Protein AF-A0A7D7Q253-F1 (afdb_monomer)

Organism: Kocuria varians (NCBI:txid1272)

Nearest PDB structures (foldseek):
  2m2d-assembly1_A  TM=3.561E-01  e=5.533E-01  Homo sapiens
  6xkr-assembly1_P  TM=3.417E-01  e=8.149E-01  Homo sapiens

InterPro domains:
  IPR029050 Immunoprotective extracellular, immunoglobulin-like domain superfamily [G3DSA:2.60.40.1240] (1-117)

Secondary structure (DSSP, 8-state):
-EEEEEEES----SSS----SSSEEEEEEEEEE---HHHHHHTT----EEE--TTS-EEE-TT--EEE-B-SSSTTGGGSPTT-BPPSEEETT-EEEEEEEEEES-SSEEEEE--S-TT--S----EEEEES--

Sequence (134 aa):
MTVHSIDVDPVCTGSYIRKPENGHFVVMDVSVEVASHSKLSAAGVSYPKVSMRQGGFHMVDKNGKKSQGNDIIGNGYGCLPEGEGLPVDIEAGENASGKIIFDVPSAEGAIILPELISGVGSGIQGWEWAFPSK

Radius of gyration: 15.28 Å; Cα contacts (8 Å, |Δi|>4): 302; chains: 1; bounding box: 36×34×41 Å

Structure (mmCIF, N/CA/C/O backbone):
data_AF-A0A7D7Q253-F1
#
_entry.id   AF-A0A7D7Q253-F1
#
loop_
_atom_site.group_PDB
_atom_site.id
_atom_site.type_symbol
_atom_site.label_atom_id
_atom_site.label_alt_id
_atom_site.label_comp_id
_atom_site.label_asym_id
_atom_site.label_entity_id
_atom_site.label_seq_id
_atom_site.pdbx_PDB_ins_code
_atom_site.Cartn_x
_atom_site.Cartn_y
_atom_site.Cartn_z
_atom_site.occupancy
_atom_site.B_iso_or_equiv
_atom_site.auth_seq_id
_atom_site.auth_comp_id
_atom_site.auth_asym_id
_atom_site.auth_atom_id
_atom_site.pdbx_PDB_model_num
ATOM 1 N N . MET A 1 1 ? 0.956 0.434 -10.084 1.00 82.81 1 MET A N 1
ATOM 2 C CA . MET A 1 1 ? 0.330 -0.305 -8.971 1.00 82.81 1 MET A CA 1
ATOM 3 C C . MET A 1 1 ? -1.171 -0.196 -9.128 1.00 82.81 1 MET A C 1
ATOM 5 O O . MET A 1 1 ? -1.648 0.881 -9.465 1.00 82.81 1 MET A O 1
ATOM 9 N N . THR A 1 2 ? -1.887 -1.285 -8.894 1.00 89.75 2 THR A N 1
ATOM 10 C CA . THR A 1 2 ? -3.350 -1.339 -8.873 1.00 89.75 2 THR A CA 1
ATOM 11 C C . THR A 1 2 ? -3.792 -1.572 -7.436 1.00 89.75 2 THR A C 1
ATOM 13 O O . THR A 1 2 ? -3.203 -2.412 -6.763 1.00 89.75 2 THR A O 1
ATOM 16 N N . VAL A 1 3 ? -4.796 -0.827 -6.974 1.00 91.88 3 VAL A N 1
ATOM 17 C CA . VAL A 1 3 ? -5.402 -0.993 -5.645 1.00 91.88 3 VAL A CA 1
ATOM 18 C C . VAL A 1 3 ? -6.753 -1.666 -5.829 1.00 91.88 3 VAL A C 1
ATOM 20 O O . VAL A 1 3 ? -7.580 -1.162 -6.588 1.00 91.88 3 VAL A O 1
ATOM 23 N N . HIS A 1 4 ? -6.952 -2.799 -5.163 1.00 94.69 4 HIS A N 1
ATOM 24 C CA . HIS A 1 4 ? -8.171 -3.604 -5.255 1.00 94.69 4 HIS A CA 1
ATOM 25 C C . HIS A 1 4 ? -9.177 -3.235 -4.168 1.00 94.69 4 HIS A C 1
ATOM 27 O O . HIS A 1 4 ? -10.370 -3.146 -4.447 1.00 94.69 4 HIS A O 1
ATOM 33 N N . SER A 1 5 ? -8.700 -2.989 -2.947 1.00 95.00 5 SER A N 1
ATOM 34 C CA . SER A 1 5 ? -9.520 -2.542 -1.817 1.00 95.00 5 SER A CA 1
ATOM 35 C C . SER A 1 5 ? -8.715 -1.694 -0.834 1.00 95.00 5 SER A C 1
ATOM 37 O O . SER A 1 5 ? -7.481 -1.766 -0.794 1.00 95.00 5 SER A O 1
ATOM 39 N N . ILE A 1 6 ? -9.431 -0.888 -0.044 1.00 94.56 6 ILE A N 1
ATOM 40 C CA . ILE A 1 6 ? -8.888 -0.168 1.109 1.00 94.56 6 ILE A CA 1
ATOM 41 C C . ILE A 1 6 ? -9.819 -0.384 2.301 1.00 94.56 6 ILE A C 1
ATOM 43 O O . ILE A 1 6 ? -10.932 0.141 2.327 1.00 94.56 6 ILE A O 1
ATOM 47 N N . ASP A 1 7 ? -9.343 -1.134 3.288 1.00 95.25 7 ASP A N 1
ATOM 48 C CA . ASP A 1 7 ? -10.085 -1.477 4.496 1.00 95.25 7 ASP A CA 1
ATOM 49 C C . ASP A 1 7 ? -9.614 -0.604 5.663 1.00 95.25 7 ASP A C 1
ATOM 51 O O . ASP A 1 7 ? -8.419 -0.534 5.960 1.00 95.25 7 ASP A O 1
ATOM 55 N N . VAL A 1 8 ? -10.554 0.066 6.329 1.00 95.00 8 VAL A N 1
ATOM 56 C CA . VAL A 1 8 ? -10.291 0.914 7.501 1.00 95.00 8 VAL A CA 1
ATOM 57 C C . VAL A 1 8 ? -10.695 0.163 8.761 1.00 95.00 8 VAL A C 1
ATOM 59 O O . VAL A 1 8 ? -11.790 -0.393 8.823 1.00 95.00 8 VAL A O 1
ATOM 62 N N . ASP A 1 9 ? -9.808 0.163 9.753 1.00 94.69 9 ASP A N 1
ATOM 63 C CA . ASP A 1 9 ? -9.922 -0.591 11.002 1.00 94.69 9 ASP A CA 1
ATOM 64 C C . ASP A 1 9 ? -10.301 -2.068 10.778 1.00 94.69 9 ASP A C 1
ATOM 66 O O . ASP A 1 9 ? -11.296 -2.558 11.328 1.00 94.69 9 ASP A O 1
ATOM 70 N N . PRO A 1 10 ? -9.524 -2.808 9.960 1.00 93.50 10 PRO A N 1
ATOM 71 C CA . PRO A 1 10 ? -9.803 -4.210 9.710 1.00 93.50 10 PRO A CA 1
ATOM 72 C C . PRO A 1 10 ? -9.660 -5.030 10.993 1.00 93.50 10 PRO A C 1
ATOM 74 O O . PRO A 1 10 ? -8.886 -4.716 11.903 1.00 93.50 10 PRO A O 1
ATOM 77 N N . VAL A 1 11 ? -10.367 -6.157 11.038 1.00 93.69 11 VAL A N 1
ATOM 78 C CA . VAL A 1 11 ? -10.137 -7.157 12.079 1.00 93.69 11 VAL A CA 1
ATOM 79 C C . VAL A 1 11 ? -8.781 -7.807 11.822 1.00 93.69 11 VAL A C 1
ATOM 81 O O . VAL A 1 11 ? -8.617 -8.547 10.854 1.00 93.69 11 VAL A O 1
ATOM 84 N N . CYS A 1 12 ? -7.814 -7.539 12.697 1.00 91.44 12 CYS A N 1
ATOM 85 C CA . CYS A 1 12 ? -6.505 -8.176 12.638 1.00 91.44 12 CYS A CA 1
ATOM 86 C C . CYS A 1 12 ? -6.618 -9.688 12.865 1.00 91.44 12 CYS A C 1
ATOM 88 O O . CYS A 1 12 ? -7.280 -10.139 13.802 1.00 91.44 12 CYS A O 1
ATOM 90 N N . THR A 1 13 ? -5.937 -10.463 12.026 1.00 91.75 13 THR A N 1
ATOM 91 C CA . THR A 1 13 ? -5.961 -11.938 12.035 1.00 91.75 13 THR A CA 1
ATOM 92 C C . THR A 1 13 ? -4.564 -12.558 12.106 1.00 91.75 13 THR A C 1
ATOM 94 O O . THR A 1 13 ? -4.433 -13.782 12.103 1.00 91.75 13 THR A O 1
ATOM 97 N N . GLY A 1 14 ? -3.518 -11.731 12.204 1.00 89.50 14 GLY A N 1
ATOM 98 C CA . GLY A 1 14 ? -2.138 -12.171 12.381 1.00 89.50 14 GLY A CA 1
ATOM 99 C C . GLY A 1 14 ? -1.862 -12.866 13.719 1.00 89.50 14 GLY A C 1
ATOM 100 O O . GLY A 1 14 ? -2.681 -12.899 14.638 1.00 89.50 14 GLY A O 1
ATOM 101 N N . SER A 1 15 ? -0.663 -13.434 13.839 1.00 86.06 15 SER A N 1
ATOM 102 C CA . SER A 1 15 ? -0.246 -14.231 15.002 1.00 86.06 15 SER A CA 1
ATOM 103 C C . SER A 1 15 ? 0.210 -13.395 16.206 1.00 86.06 15 SER A C 1
ATOM 105 O O . SER A 1 15 ? 0.310 -13.922 17.315 1.00 86.06 15 SER A O 1
ATOM 107 N N . TYR A 1 16 ? 0.472 -12.097 16.015 1.00 86.06 16 TYR A N 1
ATOM 108 C CA . TYR A 1 16 ? 0.966 -11.189 17.054 1.00 86.06 16 TYR A CA 1
ATOM 109 C C . TYR A 1 16 ? 0.236 -9.840 17.021 1.00 86.06 16 TYR A C 1
ATOM 111 O O . TYR A 1 16 ? 0.818 -8.790 16.760 1.00 86.06 16 TYR A O 1
ATOM 119 N N . ILE A 1 17 ? -1.071 -9.873 17.284 1.00 90.75 17 ILE A N 1
ATOM 120 C CA . ILE A 1 17 ? -1.930 -8.690 17.182 1.00 90.75 17 ILE A CA 1
ATOM 121 C C . ILE A 1 17 ? -1.541 -7.642 18.229 1.00 90.75 17 ILE A C 1
ATOM 123 O O . ILE A 1 17 ? -1.508 -7.903 19.435 1.00 90.75 17 ILE A O 1
ATOM 127 N N . ARG A 1 18 ? -1.323 -6.418 17.753 1.00 89.06 18 ARG A N 1
ATOM 128 C CA . ARG A 1 18 ? -1.163 -5.212 18.563 1.00 89.06 18 ARG A CA 1
ATOM 129 C C . ARG A 1 18 ? -2.185 -4.165 18.143 1.00 89.06 18 AR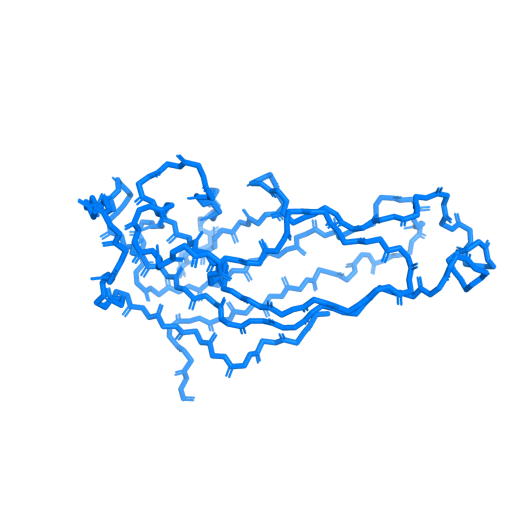G A C 1
ATOM 131 O O . ARG A 1 18 ? -2.749 -4.240 17.058 1.00 89.06 18 ARG A O 1
ATOM 138 N N . LYS A 1 19 ? -2.442 -3.199 19.023 1.00 90.88 19 LYS A N 1
ATOM 139 C CA . LYS A 1 19 ? -3.271 -2.035 18.686 1.00 90.88 19 LYS A CA 1
ATOM 140 C C . LYS A 1 19 ? -2.469 -1.051 17.821 1.00 90.88 19 LYS A C 1
ATOM 142 O O . LYS A 1 19 ? -1.251 -0.991 18.010 1.00 90.88 19 LYS A O 1
ATOM 147 N N . PRO A 1 20 ? -3.128 -0.273 16.945 1.00 91.06 20 PRO A N 1
ATOM 148 C CA . PRO A 1 20 ? -2.469 0.823 16.244 1.00 91.06 20 PRO A CA 1
ATOM 149 C C . PRO A 1 20 ? -1.891 1.824 17.249 1.00 91.06 20 PRO A C 1
ATOM 151 O O . PRO A 1 20 ? -2.513 2.125 18.272 1.00 91.06 20 PRO A O 1
ATOM 154 N N . GLU A 1 21 ? -0.685 2.306 16.975 1.00 90.19 21 GLU A N 1
ATOM 155 C CA . GLU A 1 21 ? 0.007 3.333 17.750 1.00 90.19 21 GLU A CA 1
ATOM 156 C C . GLU A 1 21 ? -0.511 4.735 17.412 1.00 90.19 21 GLU A C 1
ATOM 158 O O . GLU A 1 21 ? -0.653 5.565 18.311 1.00 90.19 21 GLU A O 1
ATOM 163 N N . ASN A 1 22 ? -0.859 4.988 16.146 1.00 89.88 22 ASN A N 1
ATOM 164 C CA . ASN A 1 22 ? -1.355 6.289 15.697 1.00 89.88 22 ASN A CA 1
ATOM 165 C C . ASN A 1 22 ? -2.882 6.392 15.738 1.00 89.88 22 ASN A C 1
ATOM 167 O O . ASN A 1 22 ? -3.408 7.501 15.753 1.00 89.88 22 ASN A O 1
ATOM 171 N N . GLY A 1 23 ? -3.592 5.269 15.843 1.00 92.19 23 GLY A N 1
ATOM 172 C CA . GLY A 1 23 ? -5.019 5.228 16.175 1.00 92.19 23 GLY A CA 1
ATOM 173 C C . GLY A 1 23 ? -5.843 4.328 15.266 1.00 92.19 23 GLY A C 1
ATOM 174 O O . GLY A 1 23 ? -6.752 3.668 15.766 1.00 92.19 23 GLY A O 1
ATOM 175 N N . HIS A 1 24 ? -5.490 4.247 13.982 1.00 93.19 24 HIS A N 1
ATOM 176 C CA . HIS A 1 24 ? -6.211 3.455 12.988 1.00 93.19 24 HIS A CA 1
ATOM 177 C C . HIS A 1 24 ? -5.266 2.600 12.160 1.00 93.19 24 HIS A C 1
ATOM 179 O O . HIS A 1 24 ? -4.217 3.071 11.716 1.00 93.19 24 HIS A O 1
ATOM 185 N N . PHE A 1 25 ? -5.685 1.366 11.885 1.00 93.25 25 PHE A N 1
ATOM 186 C CA . PHE A 1 25 ? -5.073 0.589 10.817 1.00 93.25 25 PHE A CA 1
ATOM 187 C C . PHE A 1 25 ? -5.850 0.795 9.527 1.00 93.25 25 PHE A C 1
ATOM 189 O O . PHE A 1 25 ? -7.072 0.676 9.497 1.00 93.25 25 PHE A O 1
ATOM 196 N N . VAL A 1 26 ? -5.132 1.067 8.446 1.00 93.25 26 VAL A N 1
ATOM 197 C CA . VAL A 1 26 ? -5.679 1.063 7.090 1.00 93.25 26 VAL A CA 1
ATOM 198 C C . VAL A 1 26 ? -4.914 0.018 6.300 1.00 93.25 26 VAL A C 1
ATOM 200 O O . VAL A 1 26 ? -3.686 0.000 6.331 1.00 93.25 26 VAL A O 1
ATOM 203 N N . VAL A 1 27 ? -5.616 -0.878 5.616 1.00 93.12 27 VAL A N 1
ATOM 204 C CA . VAL A 1 27 ? -5.008 -1.940 4.811 1.00 93.12 27 VAL A CA 1
ATOM 205 C C . VAL A 1 27 ? -5.391 -1.743 3.356 1.00 93.12 27 VAL A C 1
ATOM 207 O O . VAL A 1 27 ? -6.569 -1.690 3.022 1.00 93.12 27 VAL A O 1
ATOM 210 N N . MET A 1 28 ? -4.390 -1.645 2.487 1.00 92.94 28 MET A N 1
ATOM 211 C CA . MET A 1 28 ? -4.583 -1.630 1.039 1.00 92.94 28 MET A CA 1
ATOM 212 C C . MET A 1 28 ? -4.209 -2.988 0.457 1.00 92.94 28 MET A C 1
ATOM 214 O O . MET A 1 28 ? -3.083 -3.447 0.648 1.00 92.94 28 MET A O 1
ATOM 218 N N . ASP A 1 29 ? -5.125 -3.598 -0.288 1.00 94.12 29 ASP A N 1
ATOM 219 C CA . ASP A 1 29 ? -4.838 -4.768 -1.118 1.00 94.12 29 ASP A CA 1
ATOM 220 C C . ASP A 1 29 ? -4.400 -4.304 -2.509 1.00 94.12 29 ASP A C 1
ATOM 222 O O . ASP A 1 29 ? -5.112 -3.534 -3.164 1.00 94.12 29 ASP A O 1
ATOM 226 N N . VAL A 1 30 ? -3.205 -4.709 -2.943 1.00 93.06 30 VAL A N 1
ATOM 227 C CA . VAL A 1 30 ? -2.582 -4.168 -4.151 1.00 93.06 30 VAL A CA 1
ATOM 228 C C . VAL A 1 30 ? -1.931 -5.235 -5.023 1.00 93.06 30 VAL A C 1
ATOM 230 O O . VAL A 1 30 ? -1.466 -6.272 -4.553 1.00 93.06 30 VAL A O 1
ATOM 233 N N . SER A 1 31 ? -1.803 -4.908 -6.310 1.00 93.25 31 SER A N 1
ATOM 234 C CA . SER A 1 31 ? -0.898 -5.579 -7.245 1.00 93.25 31 SER A CA 1
ATOM 235 C C . SER A 1 31 ? 0.102 -4.587 -7.829 1.00 93.25 31 SER A C 1
ATOM 237 O O . SER A 1 31 ? -0.243 -3.470 -8.232 1.00 93.25 31 SER A O 1
ATOM 239 N N . VAL A 1 32 ? 1.358 -5.005 -7.918 1.00 89.69 32 VAL A N 1
ATOM 240 C CA . VAL A 1 32 ? 2.453 -4.229 -8.493 1.00 89.69 32 VAL A CA 1
ATOM 241 C C . VAL A 1 32 ? 3.084 -5.040 -9.617 1.00 89.69 32 VAL A C 1
ATOM 243 O O . VAL A 1 32 ? 3.498 -6.176 -9.413 1.00 89.69 32 VAL A O 1
ATOM 246 N N . GLU A 1 33 ? 3.161 -4.426 -10.792 1.00 89.81 33 GLU A N 1
ATOM 247 C CA . GLU A 1 33 ? 3.907 -4.916 -11.949 1.00 89.81 33 GLU A CA 1
ATOM 248 C C . GLU A 1 33 ? 5.096 -3.985 -12.173 1.00 89.81 33 GLU A C 1
ATOM 250 O O . GLU A 1 33 ? 4.928 -2.760 -12.242 1.00 89.81 33 GLU A O 1
ATOM 255 N N . VAL A 1 34 ? 6.291 -4.563 -12.286 1.00 86.69 34 VAL A N 1
ATOM 256 C CA . VAL A 1 34 ? 7.513 -3.822 -12.597 1.00 86.69 34 VAL A CA 1
ATOM 257 C C . VAL A 1 34 ? 7.948 -4.167 -14.013 1.00 86.69 34 VAL A C 1
ATOM 259 O O . VAL A 1 34 ? 8.121 -5.329 -14.376 1.00 86.69 34 VAL A O 1
ATOM 262 N N . ALA A 1 35 ? 8.162 -3.140 -14.837 1.00 87.75 35 ALA A N 1
ATOM 263 C CA . ALA A 1 35 ? 8.611 -3.336 -16.208 1.00 87.75 35 ALA A CA 1
ATOM 264 C C . ALA A 1 35 ? 9.941 -4.114 -16.265 1.00 87.75 35 ALA A C 1
ATOM 266 O O . ALA A 1 35 ? 10.814 -3.961 -15.414 1.00 87.75 35 ALA A O 1
ATOM 267 N N . SER A 1 36 ? 10.119 -4.923 -17.311 1.00 90.94 36 SER A N 1
ATOM 268 C CA . SER A 1 36 ? 11.361 -5.667 -17.557 1.00 90.94 36 SER A CA 1
ATOM 269 C C . SER A 1 36 ? 12.585 -4.749 -17.630 1.00 90.94 36 SER A C 1
ATOM 271 O O . SER A 1 36 ? 12.482 -3.627 -18.132 1.00 90.94 36 SER A O 1
ATOM 273 N N . HIS A 1 37 ? 13.763 -5.273 -17.285 1.00 88.12 37 HIS A N 1
ATOM 274 C CA . HIS A 1 37 ? 15.019 -4.515 -17.278 1.00 88.12 37 HIS A CA 1
ATOM 275 C C . HIS A 1 37 ? 15.311 -3.774 -18.597 1.00 88.12 37 HIS A C 1
ATOM 277 O O . HIS A 1 37 ? 15.724 -2.619 -18.577 1.00 88.12 37 HIS A O 1
ATOM 283 N N . SER A 1 38 ? 15.034 -4.389 -19.753 1.00 89.69 38 SER A N 1
ATOM 284 C CA . SER A 1 38 ? 15.223 -3.754 -21.067 1.00 89.69 38 SER A CA 1
ATOM 285 C C . SER A 1 38 ? 14.340 -2.518 -21.269 1.00 89.69 38 SER A C 1
ATOM 287 O O . SER A 1 38 ? 14.808 -1.506 -21.785 1.00 89.69 38 SER A O 1
ATOM 289 N N . LYS A 1 39 ? 13.078 -2.573 -20.824 1.00 86.69 39 LYS A N 1
ATOM 290 C CA . LYS A 1 39 ? 12.139 -1.441 -20.863 1.00 86.69 39 LYS A CA 1
ATOM 291 C C . LYS A 1 39 ? 12.564 -0.327 -19.906 1.00 86.69 39 LYS A C 1
ATOM 293 O O . LYS A 1 39 ? 12.525 0.835 -20.294 1.00 86.69 39 LYS A O 1
ATOM 298 N N . LEU A 1 40 ? 12.991 -0.677 -18.690 1.00 83.38 40 LEU A N 1
ATOM 299 C CA . LEU A 1 40 ? 13.499 0.294 -17.714 1.00 83.38 40 LEU A CA 1
ATOM 300 C C . LEU A 1 40 ? 14.762 0.995 -18.231 1.00 83.38 40 LEU A C 1
ATOM 302 O O . LEU A 1 40 ? 14.821 2.222 -18.245 1.00 83.38 40 LEU A O 1
ATOM 306 N N . SER A 1 41 ? 15.723 0.229 -18.753 1.00 84.69 41 SER A N 1
ATOM 307 C CA . SER A 1 41 ? 16.961 0.758 -19.330 1.00 84.69 41 SER A CA 1
ATOM 308 C C . SER A 1 41 ? 16.696 1.675 -20.529 1.00 84.69 41 SER A C 1
ATOM 310 O O . SER A 1 41 ? 17.262 2.765 -20.598 1.00 84.69 41 SER A O 1
ATOM 312 N N . ALA A 1 42 ? 15.779 1.296 -21.428 1.00 86.25 42 ALA A N 1
ATOM 313 C CA . ALA A 1 42 ? 15.368 2.140 -22.553 1.00 86.25 42 ALA A CA 1
ATOM 314 C C . ALA A 1 42 ? 14.713 3.462 -22.108 1.00 86.25 42 ALA A C 1
ATOM 316 O O . ALA A 1 42 ? 14.813 4.462 -22.815 1.00 86.25 42 ALA A O 1
ATOM 317 N N . ALA A 1 43 ? 14.078 3.479 -20.932 1.00 82.88 43 ALA A N 1
ATOM 318 C CA . ALA A 1 43 ? 13.515 4.675 -20.308 1.00 82.88 43 ALA A CA 1
ATOM 319 C C . ALA A 1 43 ? 14.536 5.476 -19.471 1.00 82.88 43 ALA A C 1
ATOM 321 O O . ALA A 1 43 ? 14.160 6.449 -18.822 1.00 82.88 43 ALA A O 1
ATOM 322 N N . GLY A 1 44 ? 15.815 5.083 -19.459 1.00 82.62 44 GLY A N 1
ATOM 323 C CA . GLY A 1 44 ? 16.862 5.741 -18.671 1.00 82.62 44 GLY A CA 1
ATOM 324 C C . GLY 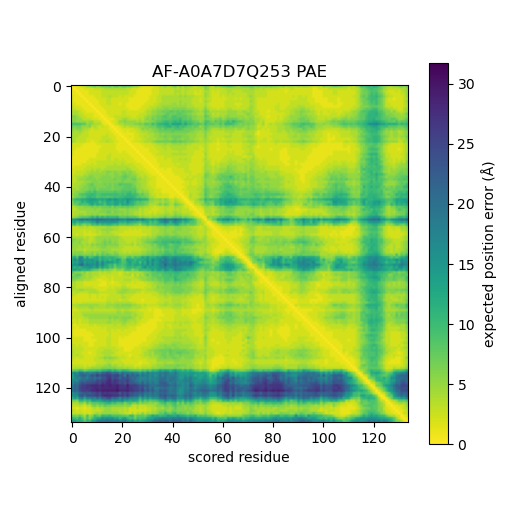A 1 44 ? 16.814 5.432 -17.171 1.00 82.62 44 GLY A C 1
ATOM 325 O O . GLY A 1 44 ? 17.509 6.083 -16.395 1.00 82.62 44 GLY A O 1
ATOM 326 N N . VAL A 1 45 ? 16.022 4.442 -16.749 1.00 79.12 45 VAL A N 1
ATOM 327 C CA . VAL A 1 45 ? 15.932 4.010 -15.350 1.00 79.12 45 VAL A CA 1
ATOM 328 C C . VAL A 1 45 ? 17.030 2.984 -15.076 1.00 79.12 45 VAL A C 1
ATOM 330 O O . VAL A 1 45 ? 17.051 1.902 -15.661 1.00 79.12 45 VAL A O 1
ATOM 333 N N . SER A 1 46 ? 17.954 3.326 -14.178 1.00 75.06 46 SER A N 1
ATOM 334 C CA . SER A 1 46 ? 19.096 2.479 -13.801 1.00 75.06 46 SER A CA 1
ATOM 335 C C . SER A 1 46 ? 18.800 1.512 -12.651 1.00 75.06 46 SER A C 1
ATOM 337 O O . SER A 1 46 ? 19.576 0.585 -12.419 1.00 75.06 46 SER A O 1
ATOM 339 N N . TYR A 1 47 ? 17.691 1.706 -11.934 1.00 73.81 47 TYR A N 1
ATOM 340 C CA . TYR A 1 47 ? 17.301 0.859 -10.811 1.00 73.81 47 TYR A CA 1
ATOM 341 C C . TYR A 1 47 ? 16.451 -0.322 -11.294 1.00 73.81 47 TYR A C 1
ATOM 343 O O . TYR A 1 47 ? 15.368 -0.105 -11.839 1.00 73.81 47 TYR A O 1
ATOM 351 N N . PRO A 1 48 ? 16.894 -1.574 -11.084 1.00 78.88 48 PRO A N 1
ATOM 352 C CA . PRO A 1 48 ? 16.182 -2.754 -11.563 1.00 78.88 48 PRO A CA 1
ATOM 353 C C . PRO A 1 48 ? 15.065 -3.209 -10.613 1.00 78.88 48 PRO A C 1
ATOM 355 O O . PRO A 1 48 ? 14.626 -4.343 -10.730 1.00 78.88 48 PRO A O 1
ATOM 358 N N . LYS A 1 49 ? 14.620 -2.371 -9.670 1.00 79.94 49 LYS A N 1
ATOM 359 C CA . LYS A 1 49 ? 13.614 -2.746 -8.672 1.00 79.94 49 LYS A CA 1
ATOM 360 C C . LYS A 1 49 ? 12.812 -1.560 -8.164 1.00 79.94 49 LYS A C 1
ATOM 362 O O . LYS A 1 49 ? 13.294 -0.426 -8.180 1.00 79.94 49 LYS A O 1
ATOM 367 N N . VAL A 1 50 ? 11.623 -1.850 -7.648 1.00 79.75 50 VAL A N 1
ATOM 368 C CA . VAL A 1 50 ? 10.776 -0.904 -6.915 1.00 79.75 50 VAL A CA 1
ATOM 369 C C . VAL A 1 50 ? 10.749 -1.306 -5.442 1.00 79.75 50 VAL A C 1
ATOM 371 O O . VAL A 1 50 ? 10.514 -2.467 -5.114 1.00 79.75 50 VAL A O 1
ATOM 374 N N . SER A 1 51 ? 11.006 -0.342 -4.556 1.00 79.69 51 SER A N 1
ATOM 375 C CA . SER A 1 51 ? 10.961 -0.540 -3.104 1.00 79.69 51 SER A CA 1
ATOM 376 C C . SER A 1 51 ? 9.631 -0.045 -2.545 1.00 79.69 51 SER A C 1
ATOM 378 O O . SER A 1 51 ? 9.276 1.120 -2.712 1.00 79.69 51 SER A O 1
ATOM 380 N N . MET A 1 52 ? 8.934 -0.921 -1.828 1.00 78.81 52 MET A N 1
ATOM 381 C CA . MET A 1 52 ? 7.672 -0.657 -1.131 1.00 78.81 52 MET A CA 1
ATOM 382 C C . MET A 1 52 ? 7.896 -0.346 0.366 1.00 78.81 52 MET A C 1
ATOM 384 O O . MET A 1 52 ? 6.975 -0.436 1.178 1.00 78.81 52 MET A O 1
ATOM 388 N N . ARG A 1 53 ? 9.136 -0.002 0.760 1.00 73.69 53 ARG A N 1
ATOM 389 C CA . ARG A 1 53 ? 9.531 0.286 2.156 1.00 73.69 53 ARG A CA 1
ATOM 390 C C . ARG A 1 53 ? 8.857 1.526 2.754 1.00 73.69 53 ARG A C 1
ATOM 392 O O . ARG A 1 53 ? 8.384 2.419 2.055 1.00 73.69 53 ARG A O 1
ATOM 399 N N . GLN A 1 54 ? 8.938 1.605 4.089 1.00 58.50 54 GLN A N 1
ATOM 400 C CA . GLN A 1 54 ? 8.210 2.541 4.958 1.00 58.50 54 GLN A CA 1
ATOM 401 C C . GLN A 1 54 ? 8.338 4.034 4.675 1.00 58.50 54 GLN A C 1
ATOM 403 O O . GLN A 1 54 ? 7.452 4.794 5.057 1.00 58.50 54 GLN A O 1
ATOM 408 N N . GLY A 1 55 ? 9.396 4.458 3.987 1.00 63.16 55 GLY A N 1
ATOM 409 C CA . GLY A 1 55 ? 9.600 5.864 3.643 1.00 63.16 55 GLY A CA 1
ATOM 410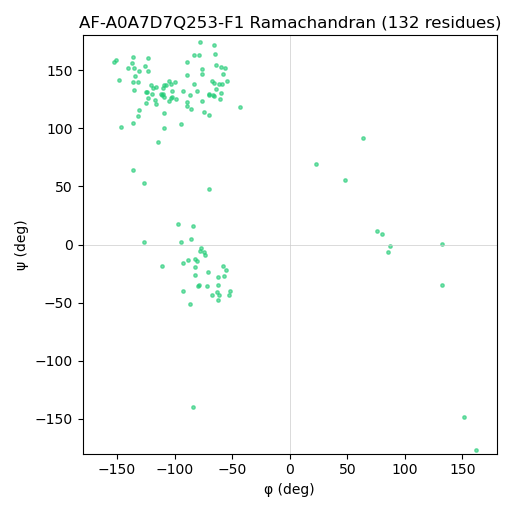 C C . GLY A 1 55 ? 8.833 6.337 2.407 1.00 63.16 55 GLY A C 1
ATOM 411 O O . GLY A 1 55 ? 8.790 7.537 2.174 1.00 63.16 55 GLY A O 1
ATOM 412 N N . GLY A 1 56 ? 8.258 5.426 1.612 1.00 75.06 56 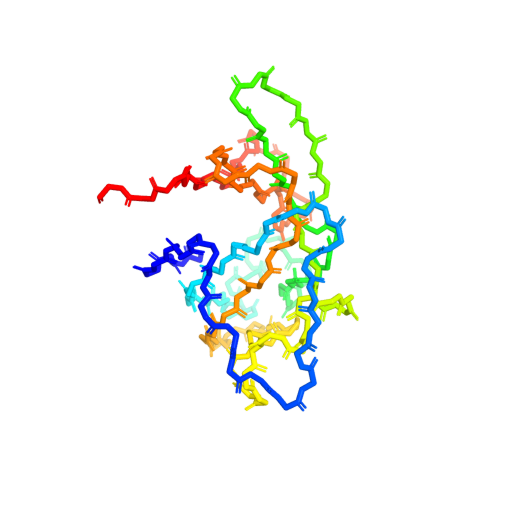GLY A N 1
ATOM 413 C CA . GLY A 1 56 ? 7.611 5.786 0.348 1.00 75.06 56 GLY A CA 1
ATOM 414 C C . GLY A 1 56 ? 6.178 6.294 0.496 1.00 75.06 56 GLY A C 1
ATOM 415 O O . GLY A 1 56 ? 5.721 7.051 -0.344 1.00 75.06 56 GLY A O 1
ATOM 416 N N . PHE A 1 57 ? 5.450 5.911 1.545 1.00 85.69 57 PHE A N 1
ATOM 417 C CA . PHE A 1 57 ? 4.028 6.239 1.670 1.00 85.69 57 PHE A CA 1
ATOM 418 C C . PHE A 1 57 ? 3.758 7.268 2.765 1.00 85.69 57 PHE A C 1
ATOM 420 O O . PHE A 1 57 ? 4.242 7.155 3.894 1.00 85.69 57 PHE A O 1
ATOM 427 N N . HIS A 1 58 ? 2.886 8.219 2.453 1.00 87.50 58 HIS A N 1
ATOM 428 C CA . HIS A 1 58 ? 2.393 9.232 3.375 1.00 87.50 58 HIS A CA 1
ATOM 429 C C . HIS A 1 58 ? 0.875 9.194 3.455 1.00 87.50 58 HIS A C 1
ATOM 431 O O . HIS A 1 58 ? 0.211 8.910 2.468 1.00 87.50 58 HIS A O 1
ATOM 437 N N . MET A 1 59 ? 0.326 9.541 4.612 1.00 89.69 59 MET A N 1
ATOM 438 C CA . MET A 1 59 ? -1.098 9.811 4.763 1.00 89.69 59 MET A CA 1
ATOM 439 C C . MET A 1 59 ? -1.324 11.322 4.826 1.00 89.69 59 MET A C 1
ATOM 441 O O . MET A 1 59 ? -0.564 12.037 5.483 1.00 89.69 59 MET A O 1
ATOM 445 N N . VAL A 1 60 ? -2.354 11.807 4.143 1.00 91.44 60 VAL A N 1
ATOM 446 C CA . VAL A 1 60 ? -2.841 13.185 4.227 1.00 91.44 60 VAL A CA 1
ATOM 447 C C . VAL A 1 60 ? -4.252 13.159 4.788 1.00 91.44 60 VAL A C 1
ATOM 449 O O . VAL A 1 60 ? -5.131 12.516 4.219 1.00 91.44 60 VAL A O 1
ATOM 452 N N . ASP A 1 61 ? -4.464 13.827 5.920 1.00 89.94 61 ASP A N 1
ATOM 453 C CA . ASP A 1 61 ? -5.793 13.930 6.521 1.00 89.94 61 ASP A CA 1
ATOM 454 C C . ASP A 1 61 ? -6.674 14.967 5.796 1.00 89.94 61 ASP A C 1
ATOM 456 O O . ASP A 1 61 ? -6.220 15.717 4.928 1.00 89.94 61 ASP A O 1
ATOM 460 N N . LYS A 1 62 ? -7.951 15.059 6.185 1.00 88.88 62 LYS A N 1
ATOM 461 C CA . LYS A 1 62 ? -8.903 16.038 5.626 1.00 88.88 62 LYS A CA 1
ATOM 462 C C . LYS A 1 62 ? -8.489 17.509 5.775 1.00 88.88 62 LYS A C 1
ATOM 464 O O . LYS A 1 62 ? -9.045 18.367 5.097 1.00 88.88 62 LYS A O 1
ATOM 469 N N . ASN A 1 63 ? -7.555 17.810 6.676 1.00 88.75 63 ASN A N 1
ATOM 470 C CA . ASN A 1 63 ? -7.037 19.155 6.912 1.00 88.75 63 ASN A CA 1
ATOM 471 C C . ASN A 1 63 ? -5.757 19.420 6.100 1.00 88.75 63 ASN A C 1
ATOM 473 O O . ASN A 1 63 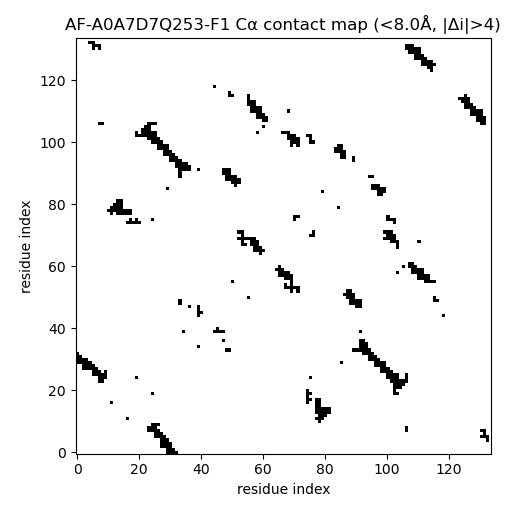? -5.157 20.487 6.232 1.00 88.75 63 ASN A O 1
ATOM 477 N N . GLY A 1 64 ? -5.310 18.458 5.286 1.00 85.88 64 GLY A N 1
ATOM 478 C CA . GLY A 1 64 ? -4.075 18.542 4.514 1.00 85.88 64 GLY A CA 1
ATOM 479 C C . GLY A 1 64 ? -2.813 18.228 5.323 1.00 85.88 64 GLY A C 1
ATOM 480 O O . GLY A 1 64 ? -1.703 18.436 4.823 1.00 85.88 64 GLY A O 1
ATOM 481 N N . LYS A 1 65 ? -2.932 17.739 6.566 1.00 89.44 65 LYS A N 1
ATOM 482 C CA . LYS A 1 65 ? -1.770 17.394 7.391 1.00 89.44 65 LYS A CA 1
ATOM 483 C C . LYS A 1 65 ? -1.171 16.078 6.908 1.00 89.44 65 LYS A C 1
ATOM 485 O O . LYS A 1 65 ? -1.840 15.048 6.891 1.00 89.44 65 LYS A O 1
ATOM 490 N N . LYS A 1 66 ? 0.120 16.114 6.571 1.00 88.12 66 LYS A N 1
ATOM 491 C CA . LYS A 1 66 ? 0.895 14.931 6.186 1.00 88.12 66 LYS A CA 1
ATOM 492 C C . LYS A 1 66 ? 1.413 14.184 7.417 1.00 88.12 66 LYS A C 1
ATOM 494 O O . LYS A 1 66 ? 1.919 14.803 8.352 1.00 88.12 66 LYS A O 1
ATOM 499 N N . SER A 1 67 ? 1.342 12.862 7.381 1.00 85.25 67 SER A N 1
ATOM 500 C CA . SER A 1 67 ? 1.975 11.943 8.331 1.00 85.25 67 SER A CA 1
ATOM 501 C C . SER A 1 67 ? 2.620 10.779 7.579 1.00 85.25 67 SER A C 1
ATOM 503 O O . SER A 1 67 ? 2.350 10.565 6.394 1.00 85.25 67 SER A O 1
ATOM 505 N N . GLN A 1 68 ? 3.541 10.066 8.224 1.00 81.38 68 GLN A N 1
ATOM 506 C CA . GLN A 1 68 ? 4.074 8.833 7.651 1.00 81.38 68 GLN A CA 1
ATOM 507 C C . GLN A 1 68 ? 2.942 7.806 7.601 1.00 81.38 68 GLN A C 1
ATOM 509 O O . GLN A 1 68 ? 2.231 7.637 8.585 1.00 81.38 68 GLN A O 1
ATOM 514 N N . GLY A 1 69 ? 2.724 7.196 6.437 1.00 68.38 69 GLY A N 1
ATOM 515 C CA . GLY A 1 69 ? 1.616 6.264 6.265 1.00 68.38 69 GLY A CA 1
ATOM 516 C C . GLY A 1 69 ? 1.998 4.850 6.681 1.00 68.38 69 GLY A C 1
ATOM 517 O O . GLY A 1 69 ? 1.260 4.184 7.392 1.00 68.38 69 GLY A O 1
ATOM 518 N N . ASN A 1 70 ? 3.113 4.346 6.160 1.00 70.81 70 ASN A N 1
ATOM 519 C CA . ASN A 1 70 ? 3.431 2.921 6.210 1.00 70.81 70 ASN A CA 1
ATOM 520 C C . ASN A 1 70 ? 4.015 2.500 7.570 1.00 70.81 70 ASN A C 1
ATOM 522 O O . ASN A 1 70 ? 5.001 3.089 8.018 1.00 70.81 70 ASN A O 1
ATOM 526 N N . ASP A 1 71 ? 3.478 1.404 8.128 1.00 66.88 71 ASP A N 1
ATOM 527 C CA . ASP A 1 71 ? 3.995 0.731 9.326 1.00 66.88 71 ASP A CA 1
ATOM 528 C C . ASP A 1 71 ? 4.256 -0.786 9.125 1.00 66.88 71 ASP A C 1
ATOM 530 O O . ASP A 1 71 ? 3.780 -1.639 9.871 1.00 66.88 71 ASP A O 1
ATOM 534 N N . ILE A 1 72 ? 5.024 -1.158 8.091 1.00 58.94 72 ILE A N 1
ATOM 535 C CA . ILE A 1 72 ? 5.420 -2.560 7.826 1.00 58.94 72 ILE A CA 1
ATOM 536 C C . ILE A 1 72 ? 6.170 -3.247 8.993 1.00 58.94 72 ILE A C 1
ATOM 538 O O . ILE A 1 72 ? 6.121 -4.468 9.067 1.00 58.94 72 ILE A O 1
ATOM 542 N N . ILE A 1 73 ? 6.884 -2.533 9.877 1.00 63.84 73 ILE A N 1
ATOM 543 C CA . ILE A 1 73 ? 7.710 -3.139 10.954 1.00 63.84 73 ILE A CA 1
ATOM 544 C C . ILE A 1 73 ? 7.144 -2.893 12.368 1.00 63.84 73 ILE A C 1
ATOM 546 O O . ILE A 1 73 ? 7.520 -3.601 13.303 1.00 63.84 73 ILE A O 1
ATOM 550 N N . GLY A 1 74 ? 6.257 -1.916 12.557 1.00 76.69 74 GLY A N 1
ATOM 551 C CA . GLY A 1 74 ? 5.673 -1.612 13.860 1.00 76.69 74 GLY A CA 1
ATOM 552 C C . GLY A 1 74 ? 4.477 -2.494 14.198 1.00 76.69 74 GLY A C 1
ATOM 553 O O . GLY A 1 74 ? 4.477 -3.710 13.985 1.00 76.69 74 GLY A O 1
ATOM 554 N N . ASN A 1 75 ? 3.451 -1.897 14.794 1.00 84.38 75 ASN A N 1
ATOM 555 C CA . ASN A 1 75 ? 2.301 -2.643 15.296 1.00 84.38 75 ASN A CA 1
ATOM 556 C C . ASN A 1 75 ? 1.426 -3.187 14.158 1.00 84.38 75 ASN A C 1
ATOM 558 O O . ASN A 1 75 ? 0.760 -4.207 14.356 1.00 84.38 75 ASN A O 1
ATOM 562 N N . GLY A 1 76 ? 1.478 -2.568 12.972 1.00 81.94 76 GLY A N 1
ATOM 563 C CA . GLY A 1 76 ? 0.781 -3.046 11.779 1.00 81.94 76 GLY A CA 1
ATOM 564 C C . GLY A 1 76 ? 1.248 -4.431 11.313 1.00 81.94 76 GLY A C 1
ATOM 565 O O . GLY A 1 76 ? 0.424 -5.247 10.900 1.00 81.94 76 GLY A O 1
ATOM 566 N N . TYR A 1 77 ? 2.539 -4.758 11.453 1.00 79.56 77 TYR A N 1
ATOM 567 C CA . TYR A 1 77 ? 3.095 -6.049 11.015 1.00 79.56 77 TYR A CA 1
ATOM 568 C C . TYR A 1 77 ? 2.327 -7.252 11.577 1.00 79.56 77 TYR A C 1
ATOM 570 O O . TYR A 1 77 ? 2.014 -8.199 10.862 1.00 79.56 77 TYR A O 1
ATOM 578 N N . GLY A 1 78 ? 1.988 -7.198 12.867 1.00 85.50 78 GLY A N 1
ATOM 579 C CA . GLY A 1 78 ? 1.296 -8.282 13.558 1.00 85.50 78 GLY A CA 1
ATOM 580 C C . GLY A 1 78 ? -0.206 -8.367 13.277 1.00 85.50 78 GLY A C 1
ATOM 581 O O . GLY A 1 78 ? -0.857 -9.301 13.748 1.00 85.50 78 GLY A O 1
ATOM 582 N N . CYS A 1 79 ? -0.769 -7.403 12.542 1.00 89.25 79 CYS A N 1
ATOM 583 C CA . CYS A 1 79 ? -2.185 -7.390 12.193 1.00 89.25 79 CYS A CA 1
ATOM 584 C C . CYS A 1 79 ? -2.508 -8.350 11.038 1.00 89.25 79 CYS A C 1
ATOM 586 O O . CYS A 1 79 ? -3.576 -8.967 11.036 1.00 89.25 79 CYS A O 1
ATOM 588 N N . LEU A 1 80 ? -1.580 -8.500 10.088 1.00 90.06 80 LEU A N 1
ATOM 589 C CA . LEU A 1 80 ? -1.730 -9.363 8.919 1.00 90.06 80 LEU A CA 1
ATOM 590 C C . LEU A 1 80 ? -1.221 -10.789 9.208 1.00 90.06 80 LEU A C 1
ATOM 592 O O . LEU A 1 80 ? -0.244 -10.954 9.946 1.00 90.06 80 LEU A O 1
ATOM 596 N N . PRO A 1 81 ? -1.838 -11.832 8.628 1.00 90.44 81 PRO A N 1
ATOM 597 C CA . PRO A 1 81 ? -1.263 -13.173 8.603 1.00 90.44 81 PRO A CA 1
ATOM 598 C C . PRO A 1 81 ? 0.098 -13.213 7.895 1.00 90.44 81 PRO A C 1
ATOM 600 O O . PRO A 1 81 ? 0.390 -12.416 6.999 1.00 90.44 81 PRO A O 1
ATOM 603 N N . GLU A 1 82 ? 0.936 -14.176 8.281 1.00 86.94 82 GLU A N 1
ATOM 604 C CA . GLU A 1 82 ? 2.232 -14.388 7.634 1.00 86.94 82 GLU A CA 1
ATOM 605 C C . GLU A 1 82 ? 2.041 -14.701 6.140 1.00 86.94 82 GLU A C 1
ATOM 607 O O . GLU A 1 82 ? 1.237 -15.554 5.769 1.00 86.94 82 GLU A O 1
ATOM 612 N N . GLY A 1 83 ? 2.776 -13.993 5.279 1.00 87.75 83 GLY A N 1
ATOM 613 C CA . GLY A 1 83 ? 2.704 -14.155 3.825 1.00 87.75 83 GLY A CA 1
ATOM 614 C C . GLY A 1 83 ? 1.608 -13.350 3.117 1.00 87.75 83 GLY A C 1
ATOM 615 O O . GLY A 1 83 ? 1.612 -13.317 1.891 1.00 87.75 83 GLY A O 1
ATOM 616 N N . GLU A 1 84 ? 0.713 -12.660 3.835 1.00 91.62 84 GLU A N 1
ATOM 617 C CA . GLU A 1 84 ? -0.266 -11.758 3.199 1.00 91.62 84 GLU A CA 1
ATOM 618 C C . GLU A 1 84 ? 0.303 -10.371 2.880 1.00 91.62 84 GLU A C 1
ATOM 620 O O . GLU A 1 84 ? -0.250 -9.647 2.051 1.00 91.62 84 GLU A O 1
ATOM 625 N N . GLY A 1 85 ? 1.404 -9.989 3.527 1.00 90.19 85 GLY A N 1
ATOM 626 C CA . GLY A 1 85 ? 2.090 -8.729 3.260 1.00 90.19 85 GLY A CA 1
ATOM 627 C C . GLY A 1 85 ? 2.702 -8.692 1.858 1.00 90.19 85 GLY A C 1
ATOM 628 O O . GLY A 1 85 ? 3.300 -9.667 1.402 1.00 90.19 85 GLY A O 1
ATOM 629 N N . LEU A 1 86 ? 2.596 -7.546 1.183 1.00 90.88 86 LEU A N 1
ATOM 630 C CA . LEU A 1 86 ? 3.286 -7.322 -0.086 1.00 90.88 86 LEU A CA 1
ATOM 631 C C . LEU A 1 86 ? 4.816 -7.414 0.116 1.00 90.88 86 LEU A C 1
ATOM 633 O O . LEU A 1 86 ? 5.334 -6.847 1.085 1.00 90.88 86 LEU A O 1
ATOM 637 N N . PRO A 1 87 ? 5.564 -8.059 -0.801 1.00 89.38 87 PRO A N 1
ATOM 638 C CA . PRO A 1 87 ? 7.019 -8.031 -0.780 1.00 89.38 87 PRO A CA 1
ATOM 639 C C . PRO A 1 87 ? 7.577 -6.606 -0.763 1.00 89.38 87 PRO A C 1
ATOM 641 O O . PRO A 1 87 ? 7.083 -5.696 -1.429 1.00 89.38 87 PRO A O 1
ATOM 644 N N . VAL A 1 88 ? 8.645 -6.427 0.010 1.00 84.38 88 VAL A N 1
ATOM 645 C CA . VAL A 1 88 ? 9.267 -5.120 0.239 1.00 84.38 88 VAL A CA 1
ATOM 646 C C . VAL A 1 88 ? 10.017 -4.604 -0.990 1.00 84.38 88 VAL A C 1
ATOM 648 O O . VAL A 1 88 ? 10.038 -3.402 -1.238 1.00 84.38 88 VAL A O 1
ATOM 651 N N . ASP A 1 89 ? 10.649 -5.498 -1.739 1.00 86.38 89 ASP 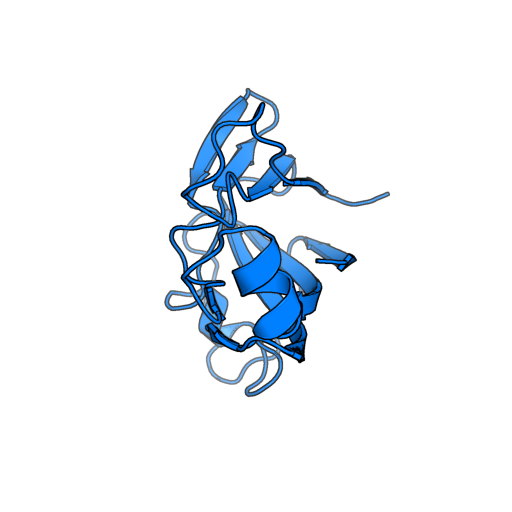A N 1
ATOM 652 C CA . ASP A 1 89 ? 11.405 -5.202 -2.950 1.00 86.38 89 ASP A CA 1
ATOM 653 C C . ASP A 1 89 ? 10.828 -6.087 -4.069 1.00 86.38 89 ASP A C 1
ATOM 655 O O . ASP A 1 89 ? 10.624 -7.282 -3.853 1.00 86.38 89 ASP A O 1
ATOM 659 N N . ILE A 1 90 ? 10.521 -5.494 -5.226 1.00 89.25 90 ILE A N 1
ATOM 660 C CA . ILE A 1 90 ? 9.971 -6.192 -6.401 1.00 89.25 90 ILE A CA 1
ATOM 661 C C . ILE A 1 90 ? 10.890 -5.903 -7.587 1.00 89.25 90 ILE A C 1
ATOM 663 O O . ILE A 1 90 ? 11.124 -4.733 -7.917 1.00 89.25 90 ILE A O 1
ATOM 667 N N . GLU A 1 91 ? 11.439 -6.948 -8.201 1.00 90.88 91 GLU A N 1
ATOM 668 C CA . GLU A 1 91 ? 12.464 -6.837 -9.240 1.00 90.88 91 GLU A CA 1
ATOM 669 C C . GLU A 1 91 ? 11.860 -6.579 -10.631 1.00 90.88 91 GLU A C 1
ATOM 671 O O . GLU A 1 91 ? 10.675 -6.775 -10.903 1.00 90.88 91 GLU A O 1
ATOM 676 N N . ALA A 1 92 ? 12.698 -6.120 -11.556 1.00 90.62 92 ALA A N 1
ATOM 677 C CA . ALA A 1 92 ? 12.304 -5.825 -12.924 1.00 90.62 92 ALA A CA 1
ATOM 678 C C . ALA A 1 92 ? 11.773 -7.066 -13.655 1.00 90.62 92 ALA A C 1
ATOM 680 O O . ALA A 1 92 ? 12.479 -8.059 -13.823 1.00 90.62 92 ALA A O 1
ATOM 681 N N . GLY A 1 93 ? 10.560 -6.959 -14.199 1.00 89.88 93 GLY A N 1
ATOM 682 C CA . GLY A 1 93 ? 9.865 -8.060 -14.864 1.00 89.88 93 GLY A CA 1
ATOM 683 C C . GLY A 1 93 ? 9.047 -8.938 -13.918 1.00 89.88 93 GLY A C 1
ATOM 684 O O . GLY A 1 93 ? 8.404 -9.873 -14.395 1.00 89.88 93 GLY A O 1
ATOM 685 N N . GLU A 1 94 ? 9.049 -8.650 -12.615 1.00 93.25 94 GLU A N 1
ATOM 686 C CA . GLU A 1 94 ? 8.220 -9.352 -11.644 1.00 93.25 94 GLU A CA 1
ATOM 687 C C . GLU A 1 94 ? 6.845 -8.702 -11.469 1.00 93.25 94 GLU A C 1
ATOM 689 O O . GLU A 1 94 ? 6.633 -7.505 -11.693 1.00 93.25 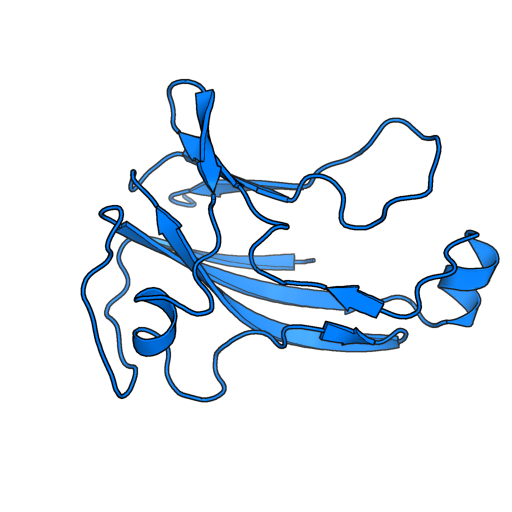94 GLU A O 1
ATOM 694 N N . ASN A 1 95 ? 5.919 -9.540 -11.006 1.00 92.88 95 ASN A N 1
ATOM 695 C CA . ASN A 1 95 ? 4.601 -9.151 -10.541 1.00 92.88 95 ASN A CA 1
ATOM 696 C C . ASN A 1 95 ? 4.433 -9.661 -9.114 1.00 92.88 95 ASN A C 1
ATOM 698 O O . ASN A 1 95 ? 4.664 -10.841 -8.853 1.00 92.88 95 ASN A O 1
ATOM 702 N N . ALA A 1 96 ? 3.979 -8.798 -8.213 1.00 93.88 96 ALA A N 1
ATOM 703 C CA . ALA A 1 96 ? 3.658 -9.174 -6.844 1.00 93.88 96 ALA A CA 1
ATOM 704 C C . ALA A 1 96 ? 2.274 -8.652 -6.461 1.00 93.88 96 ALA A C 1
ATOM 706 O O . ALA A 1 96 ? 1.816 -7.625 -6.962 1.00 93.88 96 ALA A O 1
ATOM 707 N N . SER A 1 97 ? 1.594 -9.373 -5.576 1.00 95.38 97 SER A N 1
ATOM 708 C CA . SER A 1 97 ? 0.337 -8.936 -4.968 1.00 95.38 97 SER A CA 1
ATOM 709 C C . SER A 1 97 ? 0.375 -9.219 -3.479 1.00 95.38 97 SER A C 1
ATOM 711 O O . SER A 1 97 ? 1.077 -10.132 -3.044 1.00 95.38 97 SER A O 1
ATOM 713 N N . GLY A 1 98 ? -0.348 -8.420 -2.709 1.00 93.94 98 GLY A N 1
ATOM 714 C CA . GLY A 1 98 ? -0.380 -8.536 -1.263 1.00 93.94 98 GLY A CA 1
ATOM 715 C C . GLY A 1 98 ? -0.903 -7.268 -0.615 1.00 93.94 98 GLY A C 1
ATOM 716 O O . GLY A 1 98 ? -1.292 -6.308 -1.282 1.00 93.94 98 GLY A O 1
ATOM 717 N N . LYS A 1 99 ? -0.895 -7.272 0.711 1.00 92.31 99 LYS A N 1
ATOM 718 C CA . LYS A 1 99 ? -1.450 -6.207 1.534 1.00 92.31 99 LYS A CA 1
ATOM 719 C C . LYS A 1 99 ? -0.354 -5.274 2.030 1.00 92.31 99 LYS A C 1
ATOM 721 O O . LYS A 1 99 ? 0.729 -5.710 2.423 1.00 92.31 99 LYS A O 1
ATOM 726 N N . ILE A 1 100 ? -0.646 -3.980 2.037 1.00 90.12 100 ILE A N 1
ATOM 727 C CA . ILE A 1 100 ? 0.156 -2.955 2.705 1.00 90.12 100 ILE A CA 1
ATOM 728 C C . ILE A 1 100 ? -0.673 -2.432 3.869 1.00 90.12 100 ILE A C 1
ATOM 730 O O . ILE A 1 100 ? -1.829 -2.063 3.676 1.00 90.12 100 ILE A O 1
ATOM 734 N N . ILE A 1 101 ? -0.084 -2.392 5.061 1.00 90.31 101 ILE A N 1
ATOM 735 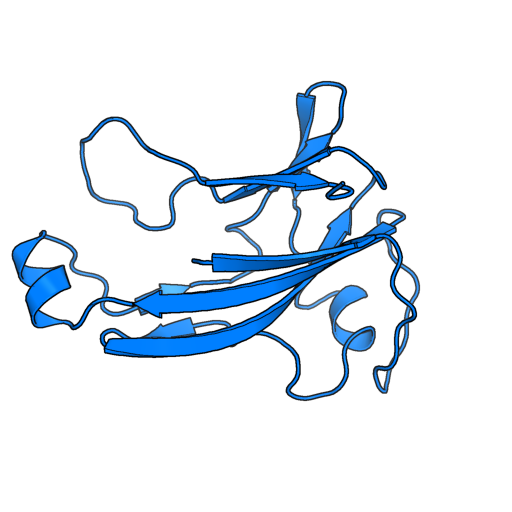C CA . ILE A 1 101 ? -0.730 -1.846 6.251 1.00 90.31 101 ILE A CA 1
ATOM 736 C C . ILE A 1 101 ? -0.119 -0.502 6.653 1.00 90.31 101 ILE A C 1
ATOM 738 O O . ILE A 1 101 ? 1.101 -0.304 6.636 1.00 90.31 101 ILE A O 1
ATOM 742 N N . PHE A 1 102 ? -1.003 0.420 7.005 1.00 90.56 102 PHE A N 1
ATOM 743 C CA . PHE A 1 102 ? -0.717 1.778 7.432 1.00 90.56 102 PHE A CA 1
ATOM 744 C C . PHE A 1 102 ? -1.236 1.962 8.860 1.00 90.56 102 PHE A C 1
ATOM 746 O O . PHE A 1 102 ? -2.358 1.553 9.154 1.00 90.56 102 PHE A O 1
ATOM 753 N N . ASP A 1 103 ? -0.437 2.575 9.730 1.00 90.75 103 ASP A N 1
ATOM 754 C CA . ASP A 1 103 ? -0.836 2.961 11.089 1.00 90.75 103 ASP A CA 1
ATOM 755 C C . ASP A 1 103 ? -0.944 4.486 11.132 1.00 90.75 103 ASP A C 1
ATOM 757 O O . ASP A 1 103 ? 0.067 5.193 11.160 1.00 90.75 103 ASP A O 1
ATOM 761 N N . VAL A 1 104 ? -2.170 4.999 11.049 1.00 90.75 104 VAL A N 1
ATOM 762 C CA . VAL A 1 104 ? -2.455 6.402 10.724 1.00 90.75 104 VAL A CA 1
ATOM 763 C C . VAL A 1 104 ? -3.338 7.076 11.776 1.00 90.75 104 VAL A C 1
ATOM 765 O O . VAL A 1 104 ? -4.137 6.418 12.444 1.00 90.75 104 VAL A O 1
ATOM 768 N N . PRO A 1 105 ? -3.246 8.412 11.922 1.00 92.25 105 PRO A N 1
ATOM 769 C CA . PRO A 1 105 ? -3.990 9.152 12.941 1.00 92.25 105 PRO A CA 1
ATOM 770 C C . PRO A 1 105 ? -5.473 9.380 12.632 1.00 92.25 105 PRO A C 1
ATOM 772 O O . PRO A 1 105 ? -6.170 10.001 13.432 1.00 92.25 105 PRO A O 1
ATOM 775 N N . SER A 1 106 ? -5.964 8.951 11.468 1.00 93.00 106 SER A N 1
ATOM 776 C CA . SER A 1 106 ? -7.342 9.200 11.040 1.00 93.00 106 SER A CA 1
ATOM 777 C C . SER A 1 106 ? -7.868 8.065 10.168 1.00 93.00 106 SER A C 1
ATOM 779 O O . SER A 1 106 ? -7.152 7.550 9.313 1.00 93.00 106 SER A O 1
ATOM 781 N N . ALA A 1 107 ? -9.145 7.735 10.365 1.00 92.56 107 ALA A N 1
ATOM 782 C CA . ALA A 1 107 ? -9.917 6.776 9.572 1.00 92.56 107 ALA A CA 1
ATOM 783 C C . ALA A 1 107 ? -10.328 7.309 8.183 1.00 92.56 107 ALA A C 1
ATOM 785 O O . ALA A 1 107 ? -10.893 6.576 7.376 1.00 92.56 107 ALA A O 1
ATOM 786 N N . GLU A 1 108 ? -10.068 8.588 7.907 1.00 94.00 108 GLU A N 1
ATOM 787 C CA . GLU A 1 108 ? -10.370 9.248 6.636 1.00 94.00 108 GLU A CA 1
ATOM 788 C C . GLU A 1 108 ? -9.185 10.087 6.140 1.00 94.00 108 GLU A C 1
ATOM 790 O O . GLU A 1 108 ? -8.464 10.707 6.934 1.00 94.00 108 GLU A O 1
ATOM 795 N N . GLY A 1 109 ? -9.002 10.140 4.822 1.00 92.50 109 GLY A N 1
ATOM 796 C CA . GLY A 1 109 ? -7.947 10.921 4.181 1.00 92.50 109 GLY A CA 1
ATOM 797 C C . GLY A 1 109 ? -7.509 10.315 2.855 1.00 92.50 109 GLY A C 1
ATOM 798 O O . GLY A 1 109 ? -8.311 9.703 2.150 1.00 92.50 109 GLY A O 1
ATOM 799 N N . ALA A 1 110 ? -6.233 10.483 2.520 1.00 92.38 110 ALA A N 1
ATOM 800 C CA . ALA A 1 110 ? -5.624 9.858 1.357 1.00 92.38 110 ALA A CA 1
ATOM 801 C C . ALA A 1 110 ? -4.242 9.283 1.672 1.00 92.38 110 ALA A C 1
ATOM 803 O O . ALA A 1 110 ? -3.445 9.905 2.376 1.00 92.38 110 ALA A O 1
ATOM 804 N N . ILE A 1 111 ? -3.948 8.105 1.124 1.00 90.31 111 ILE A N 1
ATOM 805 C CA . ILE A 1 111 ? -2.588 7.578 1.047 1.00 90.31 111 ILE A CA 1
ATOM 806 C C . ILE A 1 111 ? -1.946 8.116 -0.228 1.00 90.31 111 ILE A C 1
ATOM 808 O O . ILE A 1 111 ? -2.505 7.997 -1.315 1.00 90.31 111 ILE A O 1
ATOM 812 N N . ILE A 1 112 ? -0.761 8.698 -0.088 1.00 87.12 112 ILE A N 1
ATOM 813 C CA . ILE A 1 112 ? 0.051 9.237 -1.170 1.00 87.12 112 ILE A CA 1
ATOM 814 C C . ILE A 1 112 ? 1.348 8.447 -1.250 1.00 87.12 112 ILE A C 1
ATOM 816 O O . ILE A 1 112 ? 2.017 8.215 -0.244 1.00 87.12 112 ILE A O 1
ATOM 820 N N . LEU A 1 113 ? 1.729 8.107 -2.473 1.00 81.75 113 LEU A N 1
ATOM 821 C CA . LEU A 1 113 ? 3.042 7.590 -2.823 1.00 81.75 113 LEU A CA 1
ATOM 822 C C . LEU A 1 113 ? 3.726 8.633 -3.717 1.00 81.75 113 LEU A C 1
ATOM 824 O O . LEU A 1 113 ? 3.529 8.621 -4.940 1.00 81.75 113 LEU A O 1
ATOM 828 N N . PRO A 1 114 ? 4.447 9.605 -3.126 1.00 68.81 114 PRO A N 1
ATOM 829 C CA . PRO A 1 114 ? 5.191 10.576 -3.893 1.00 68.81 114 PRO A CA 1
ATOM 830 C C . PRO A 1 114 ? 6.427 9.878 -4.456 1.00 68.81 114 PRO A C 1
ATOM 832 O O . PRO A 1 114 ? 7.311 9.480 -3.710 1.00 68.81 114 PRO A O 1
ATOM 835 N N . GLU A 1 115 ? 6.458 9.751 -5.782 1.00 64.94 115 GLU A N 1
ATOM 836 C CA . GLU A 1 115 ? 7.641 9.365 -6.554 1.00 64.94 115 GLU A CA 1
ATOM 837 C C . GLU A 1 115 ? 8.177 7.947 -6.255 1.00 64.94 115 GLU A C 1
ATOM 839 O O . GLU A 1 115 ? 9.053 7.733 -5.424 1.00 64.94 115 GLU A O 1
ATOM 844 N N . LEU A 1 116 ? 7.707 6.949 -7.015 1.00 53.91 116 LEU A N 1
ATOM 845 C CA . LEU A 1 116 ? 8.311 5.605 -7.010 1.00 53.91 116 LEU A CA 1
ATOM 846 C C . LEU A 1 116 ? 9.663 5.528 -7.742 1.00 53.91 116 LEU A C 1
ATOM 848 O O . LEU A 1 116 ? 10.311 4.484 -7.698 1.00 53.91 116 LEU A O 1
ATOM 852 N N . ILE A 1 117 ? 10.087 6.579 -8.451 1.00 49.25 117 ILE A N 1
ATOM 853 C CA . ILE A 1 117 ? 11.290 6.548 -9.291 1.00 49.25 117 ILE A CA 1
ATOM 854 C C . ILE A 1 117 ? 11.950 7.927 -9.278 1.00 49.25 117 ILE A C 1
ATOM 856 O O . ILE A 1 117 ? 11.524 8.829 -9.995 1.00 49.25 117 ILE A O 1
ATOM 860 N N . SER A 1 118 ? 13.016 8.076 -8.495 1.00 45.19 118 SER A N 1
ATOM 861 C CA . SER A 1 118 ? 13.914 9.220 -8.619 1.00 45.19 118 SER A CA 1
ATOM 862 C C . SER A 1 118 ? 14.705 9.111 -9.927 1.00 45.19 118 SER A C 1
ATOM 864 O O . SER A 1 118 ? 15.294 8.071 -10.228 1.00 45.19 118 SER A O 1
ATOM 866 N N . GLY A 1 119 ? 14.717 10.184 -10.723 1.00 47.75 119 GLY A N 1
ATOM 867 C CA . GLY A 1 119 ? 15.605 10.297 -11.889 1.00 47.75 119 GLY A CA 1
ATOM 868 C C . GLY A 1 119 ? 14.982 10.755 -13.208 1.00 47.75 119 GLY A C 1
ATOM 869 O O . GLY A 1 119 ? 15.719 10.894 -14.181 1.00 47.75 119 GLY A O 1
ATOM 870 N N . VAL A 1 120 ? 13.678 11.043 -13.276 1.00 45.12 120 VAL A N 1
ATOM 871 C CA . VAL A 1 120 ? 13.059 11.565 -14.509 1.00 45.12 120 VAL A CA 1
ATOM 872 C C . VAL A 1 120 ? 12.685 13.034 -14.319 1.00 45.12 120 VAL A C 1
ATOM 874 O O . VAL A 1 120 ? 11.816 13.370 -13.520 1.00 45.12 120 VAL A O 1
ATOM 877 N N . GLY A 1 121 ? 13.347 13.930 -15.054 1.00 45.53 121 GLY A N 1
ATOM 878 C CA . GLY A 1 121 ? 13.103 15.379 -15.047 1.00 45.53 121 GLY A CA 1
ATOM 879 C C . GLY A 1 121 ? 11.776 15.804 -15.695 1.00 45.53 121 GLY A C 1
ATOM 880 O O . GLY A 1 121 ? 11.766 16.707 -16.527 1.00 45.53 121 GLY A O 1
ATOM 881 N N . SER A 1 122 ? 10.659 15.158 -15.355 1.00 44.75 122 SER A N 1
ATOM 882 C CA . SER A 1 122 ? 9.352 15.358 -15.990 1.00 44.75 122 SER A CA 1
ATOM 883 C C . SER A 1 122 ? 8.230 15.434 -14.950 1.00 44.75 122 SER A C 1
ATOM 885 O O . SER A 1 122 ? 7.834 14.402 -14.420 1.00 44.75 122 SER A O 1
ATOM 887 N N . GLY A 1 123 ? 7.714 16.639 -14.671 1.00 46.09 123 GLY A N 1
ATOM 888 C CA . GLY A 1 123 ? 6.393 16.906 -14.060 1.00 46.09 123 GLY A CA 1
ATOM 889 C C . GLY A 1 123 ? 5.757 15.775 -13.234 1.00 46.09 123 GLY A C 1
ATOM 890 O O . GLY A 1 123 ? 4.771 15.186 -13.668 1.00 46.09 123 GLY A O 1
ATOM 891 N N . ILE A 1 124 ? 6.351 15.491 -12.074 1.00 49.91 124 ILE A N 1
ATOM 892 C CA . ILE A 1 124 ? 6.143 14.320 -11.206 1.00 49.91 124 ILE A CA 1
ATOM 893 C C . ILE A 1 124 ? 4.655 13.956 -11.038 1.00 49.91 124 ILE A C 1
ATOM 895 O O . ILE A 1 124 ? 3.878 14.731 -10.480 1.00 49.91 124 ILE A O 1
ATOM 899 N N . GLN A 1 125 ? 4.273 12.748 -11.469 1.00 56.53 125 GLN A N 1
ATOM 900 C CA . GLN A 1 125 ? 2.970 12.142 -11.178 1.00 56.53 125 GLN A CA 1
ATOM 901 C C . GLN A 1 125 ? 3.110 11.238 -9.946 1.00 56.53 125 GLN A C 1
ATOM 903 O O . GLN A 1 125 ? 3.691 10.155 -10.014 1.00 56.53 125 GLN A O 1
ATOM 908 N N . GLY A 1 126 ? 2.630 11.720 -8.800 1.00 64.94 126 GLY A N 1
ATOM 909 C CA . GLY A 1 126 ? 2.420 10.894 -7.612 1.00 64.94 126 GLY A CA 1
ATOM 910 C C . GLY A 1 126 ? 1.131 10.086 -7.737 1.00 64.94 126 GLY A C 1
ATOM 911 O O . GLY A 1 126 ? 0.269 10.399 -8.558 1.00 64.94 126 GLY A O 1
ATOM 912 N N . TRP A 1 127 ? 0.999 9.056 -6.909 1.00 79.19 127 TRP A N 1
ATOM 913 C CA . TRP A 1 127 ? -0.254 8.319 -6.789 1.00 79.19 127 TRP A CA 1
ATOM 914 C C . TRP A 1 127 ? -0.948 8.703 -5.487 1.00 79.19 127 TRP A C 1
ATOM 916 O O . TRP A 1 127 ? -0.285 8.868 -4.462 1.00 79.19 127 TRP A O 1
ATOM 926 N N . GLU A 1 128 ? -2.269 8.835 -5.541 1.00 85.88 128 GLU A N 1
ATOM 927 C CA . GLU A 1 128 ? -3.114 9.191 -4.406 1.00 85.88 128 GLU A CA 1
ATOM 928 C C . GLU A 1 128 ? -4.348 8.286 -4.385 1.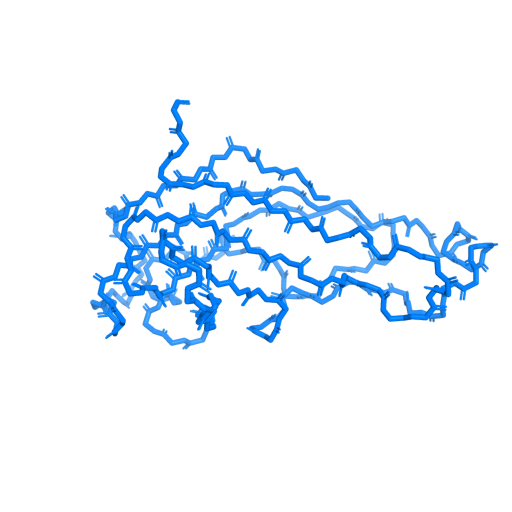00 85.88 128 GLU A C 1
ATOM 930 O O . GLU A 1 128 ? -5.002 8.094 -5.413 1.00 85.88 128 GLU A O 1
ATOM 935 N N . TRP A 1 129 ? -4.670 7.746 -3.210 1.00 90.19 129 TRP A N 1
ATOM 936 C CA . TRP A 1 129 ? -5.862 6.933 -2.984 1.00 90.19 129 TRP A CA 1
ATOM 937 C C . TRP A 1 129 ? -6.601 7.421 -1.744 1.00 90.19 129 TRP A C 1
ATOM 939 O O . TRP A 1 129 ? -6.075 7.346 -0.633 1.00 90.19 129 TRP A O 1
ATOM 949 N N . ALA A 1 130 ? -7.820 7.921 -1.937 1.00 91.38 130 ALA A N 1
ATOM 950 C CA . ALA A 1 130 ? -8.684 8.361 -0.848 1.00 91.38 130 ALA A CA 1
ATOM 951 C C . ALA A 1 130 ? -9.320 7.169 -0.114 1.00 91.38 130 ALA A C 1
ATOM 953 O O . ALA A 1 130 ? -9.661 6.163 -0.738 1.00 91.38 130 ALA A O 1
ATOM 954 N N . PHE A 1 131 ? -9.530 7.309 1.194 1.00 90.44 131 PHE A N 1
ATOM 955 C CA . PHE A 1 131 ? -10.210 6.325 2.033 1.00 90.44 131 PHE A CA 1
ATOM 956 C C . PHE A 1 131 ? -11.129 6.997 3.080 1.00 90.44 131 PHE A C 1
ATOM 958 O O . PHE A 1 131 ? -10.848 8.130 3.488 1.00 90.44 131 PHE A O 1
ATOM 965 N N . PRO A 1 132 ? -12.217 6.327 3.520 1.00 83.44 132 PRO A N 1
ATOM 966 C CA . PRO A 1 132 ? -12.678 5.011 3.056 1.00 83.44 132 PRO A CA 1
ATOM 967 C C . PRO A 1 132 ? -13.171 5.058 1.599 1.00 83.44 132 PRO A C 1
ATOM 969 O O . PRO A 1 132 ? -13.784 6.039 1.173 1.00 83.44 132 PRO A O 1
ATOM 972 N N . SER A 1 133 ? -12.871 4.021 0.810 1.00 72.25 133 SER A N 1
ATOM 973 C CA . SER A 1 133 ? -13.365 3.915 -0.568 1.00 72.25 133 SER A CA 1
ATOM 974 C C . SER A 1 133 ? -14.872 3.640 -0.552 1.00 72.25 133 SER A C 1
ATOM 976 O O . SER A 1 133 ? -15.313 2.739 0.161 1.00 72.25 133 SER A O 1
ATOM 978 N N . LYS A 1 134 ? -15.653 4.435 -1.294 1.00 54.25 134 LYS A N 1
ATOM 979 C CA . LYS A 1 134 ? -17.107 4.246 -1.444 1.00 54.25 134 LYS A CA 1
ATOM 980 C C . LYS A 1 134 ? -17.459 2.983 -2.217 1.00 54.25 134 LYS A C 1
ATOM 982 O O . LYS A 1 134 ? -16.725 2.679 -3.182 1.00 54.25 134 LYS A O 1
#

Mean predicted aligned error: 6.25 Å

Foldseek 3Di:
DDWDAKDKQDQFDFPAADAQPLHIKIKTWDKDFAAAPVVCVVVVAPDQKFFPDQVQKWWQAPVRDIDRWFDCPPNQVRRYYPPQAWDGIAGHRDMITHMTMTRHNDQWTKMKGFDRGPDDPDDTDIDIDTPPDD

pLDDT: mean 83.26, std 13.0, range [44.75, 95.38]

Solvent-accessible surface area (backbone atoms only — not comparable to full-atom values): 7531 Å² total; per-residue (Å²): 114,48,76,80,48,59,42,64,63,62,84,65,70,19,94,54,70,51,69,50,87,48,67,22,41,36,37,35,36,34,39,41,71,37,64,37,55,69,60,34,48,75,70,70,43,87,68,58,56,45,71,68,48,54,86,45,33,29,29,30,38,90,85,68,52,77,45,70,17,43,23,68,83,54,44,40,42,21,26,47,43,90,85,44,53,41,70,52,66,46,46,43,58,40,72,50,65,30,34,49,42,24,36,26,78,55,76,46,31,29,44,32,38,65,60,89,64,91,84,68,101,59,88,81,78,56,50,75,46,65,35,70,64,129